Protein AF-A0A3Q2CBR2-F1 (afdb_monomer_lite)

pLDDT: mean 76.86, std 16.92, range [38.0, 95.94]

Radius of gyration: 13.34 Å; chains: 1; bounding box: 29×31×36 Å

Secondary structure (DSSP, 8-state):
-HHHHHTGGG---HHHHHHHHH---EEE---TTS-HHHHHHHHHHHHHHHHHHTT--HHHHHHHHHHHHH--PPTTPPPGGGSPEEEHHHHHHHHHHHHHHHHHSTT--

Foldseek 3Di:
DVLCVQCVVVDDDPVLVVLLVPDPDWAQADDPPFDLLVNLLRLLVRSLVSCVVSVHDPSSNVSSVVVSVVRDGDPPDDDSVVGGTDRSVVRVVSVVVSVVVVVVVPPDD

InterPro domains:
  IPR003443 Interleukin-15/Interleukin-21 family [PTHR14356] (21-105)
  IPR009079 Four-helical cytokine-like, core [G3DSA:1.20.1250.70] (15-105)
  IPR009079 Four-helical cytokine-like, core [SSF47266] (22-105)

Sequence (109 aa):
MAVLLVCRFYGYSALFFSASQESDAMLYTPSSNYTVNKVLECYMLELMMIIMEEGLNRTEFDCFRYFKNKLLPKPNCPECETYPLKNTSTFFATLETILQKISKNTHEW

Organism: Cyprinodon variegatus (NCBI:txid28743)
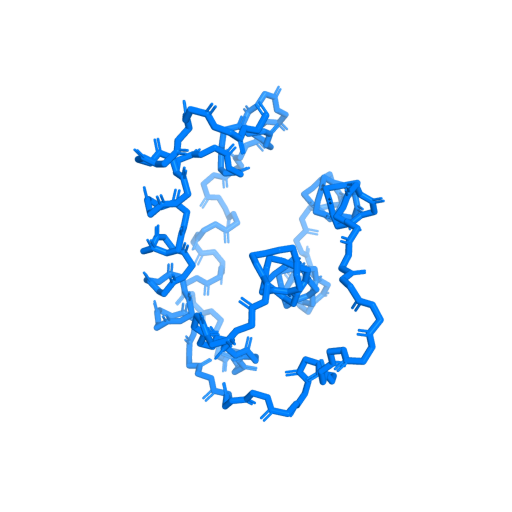
Structure (mmCIF, N/CA/C/O backbone):
data_AF-A0A3Q2CBR2-F1
#
_entry.id   AF-A0A3Q2CBR2-F1
#
loop_
_atom_site.group_PDB
_atom_site.id
_atom_site.type_symbol
_atom_site.label_atom_id
_atom_site.label_alt_id
_atom_site.label_comp_id
_atom_site.label_asym_id
_atom_site.label_entity_id
_atom_site.label_seq_id
_atom_site.pdbx_PDB_ins_code
_atom_site.Cartn_x
_atom_site.Cartn_y
_atom_site.Cartn_z
_atom_site.occupancy
_atom_site.B_iso_or_equiv
_atom_site.auth_seq_id
_atom_site.auth_comp_id
_atom_site.auth_asym_id
_atom_site.auth_atom_id
_atom_site.pdbx_PDB_model_num
ATOM 1 N N . MET A 1 1 ? -10.448 10.159 -2.234 1.00 40.75 1 MET A N 1
ATOM 2 C CA . MET A 1 1 ? -9.943 11.390 -2.891 1.00 40.75 1 MET A CA 1
ATOM 3 C C . MET A 1 1 ? -8.727 12.003 -2.180 1.00 40.75 1 MET A C 1
ATOM 5 O O . MET A 1 1 ? -7.849 12.491 -2.870 1.00 40.75 1 MET A O 1
ATOM 9 N N . ALA A 1 2 ? -8.621 11.939 -0.843 1.00 38.62 2 ALA A N 1
ATOM 10 C CA . ALA A 1 2 ? -7.573 12.631 -0.074 1.00 38.62 2 ALA A CA 1
ATOM 11 C C . ALA A 1 2 ? -6.126 12.117 -0.268 1.00 38.62 2 ALA A C 1
ATOM 13 O O . ALA A 1 2 ? -5.240 12.930 -0.470 1.00 38.62 2 ALA A O 1
ATOM 14 N N . VAL A 1 3 ? -5.848 10.806 -0.291 1.00 41.66 3 VAL A N 1
ATOM 15 C CA . VAL A 1 3 ? -4.456 10.298 -0.446 1.00 41.66 3 VAL A CA 1
ATOM 16 C C . VAL A 1 3 ? -3.904 10.549 -1.857 1.00 41.66 3 VAL A C 1
ATOM 18 O O . VAL A 1 3 ? -2.776 11.008 -2.014 1.00 41.66 3 VAL A O 1
ATOM 21 N N . LEU A 1 4 ? -4.763 10.393 -2.870 1.00 44.09 4 LEU A N 1
ATOM 22 C CA . LEU A 1 4 ? -4.508 10.827 -4.250 1.00 44.09 4 LEU A CA 1
ATOM 23 C C . LEU A 1 4 ? -4.443 12.358 -4.407 1.00 44.09 4 LEU A C 1
ATOM 25 O O . LEU A 1 4 ? -3.952 12.835 -5.419 1.00 44.09 4 LEU A O 1
ATOM 29 N N . LEU A 1 5 ? -4.938 13.141 -3.439 1.00 46.06 5 LEU A N 1
ATOM 30 C CA . LEU A 1 5 ? -4.790 14.602 -3.398 1.00 46.06 5 LEU A CA 1
ATOM 31 C C . LEU A 1 5 ? -3.495 15.032 -2.680 1.00 46.06 5 LEU A C 1
ATOM 33 O O . LEU A 1 5 ? -2.862 15.994 -3.107 1.00 46.06 5 LEU A O 1
ATOM 37 N N . VAL A 1 6 ? -3.056 14.295 -1.653 1.00 49.41 6 VAL A N 1
ATOM 38 C CA . VAL A 1 6 ? -1.835 14.583 -0.875 1.00 49.41 6 VAL A CA 1
ATOM 39 C C . VAL A 1 6 ? -0.573 14.432 -1.729 1.00 49.41 6 VAL A C 1
ATOM 41 O O . VAL A 1 6 ? 0.268 15.325 -1.713 1.00 49.41 6 VAL A O 1
ATOM 44 N N . CYS A 1 7 ? -0.468 13.389 -2.558 1.00 56.34 7 CYS A N 1
ATOM 45 C CA . CYS A 1 7 ? 0.643 13.280 -3.517 1.00 56.34 7 CYS A CA 1
ATOM 46 C C . CYS A 1 7 ? 0.395 14.054 -4.834 1.00 56.34 7 CYS A C 1
ATOM 48 O O . CYS A 1 7 ? 1.284 14.143 -5.676 1.00 56.34 7 CYS A O 1
ATOM 50 N N . ARG A 1 8 ? -0.785 14.676 -5.022 1.00 49.59 8 ARG A N 1
ATOM 51 C CA . ARG A 1 8 ? -1.136 15.460 -6.232 1.00 49.59 8 ARG A CA 1
ATOM 52 C C . ARG A 1 8 ? -0.457 16.813 -6.284 1.00 49.59 8 ARG A C 1
ATOM 54 O O . ARG A 1 8 ? -0.196 17.296 -7.381 1.00 49.59 8 ARG A O 1
ATOM 61 N N . PHE A 1 9 ? -0.125 17.390 -5.132 1.00 43.25 9 PHE A N 1
ATOM 62 C CA . PHE A 1 9 ? 0.666 18.620 -5.075 1.00 43.25 9 PHE A CA 1
ATOM 63 C C . PHE A 1 9 ? 2.119 18.429 -5.555 1.00 43.25 9 PHE A C 1
ATOM 65 O O . PHE A 1 9 ? 2.794 19.423 -5.798 1.00 43.25 9 PHE A O 1
ATOM 72 N N . TYR A 1 10 ? 2.572 17.184 -5.778 1.00 40.03 10 TYR A N 1
ATOM 73 C CA . TYR A 1 10 ? 3.923 16.852 -6.253 1.00 40.03 10 TYR A CA 1
ATOM 74 C C . TYR A 1 10 ? 3.966 16.076 -7.585 1.00 40.03 10 TYR A C 1
ATOM 76 O O . TYR A 1 10 ? 4.978 15.460 -7.898 1.00 40.03 10 TYR A O 1
ATOM 84 N N . GLY A 1 11 ? 2.911 16.156 -8.405 1.00 40.34 11 GLY A N 1
ATOM 85 C CA . GLY A 1 11 ? 2.945 15.665 -9.787 1.00 40.34 11 GLY A CA 1
ATOM 86 C C . GLY A 1 11 ? 2.780 14.151 -9.918 1.00 40.34 11 GLY A C 1
ATOM 87 O O . GLY A 1 11 ? 3.747 13.425 -10.113 1.00 40.34 11 GLY A O 1
ATOM 88 N N . TYR A 1 12 ? 1.528 13.685 -9.912 1.00 52.34 12 TYR A N 1
ATOM 89 C CA . TYR A 1 12 ? 1.205 12.386 -10.504 1.00 52.34 12 TYR A CA 1
ATOM 90 C C . TYR A 1 12 ? 1.505 12.446 -11.993 1.00 52.34 12 TYR A C 1
ATOM 92 O O . TYR A 1 12 ? 0.856 13.182 -12.741 1.00 52.34 12 TYR A O 1
ATOM 100 N N . SER A 1 13 ? 2.474 11.655 -12.423 1.00 52.38 13 SER A N 1
ATOM 101 C CA . SER A 1 13 ? 2.650 11.390 -13.834 1.00 52.38 13 SER A CA 1
ATOM 102 C C . SER A 1 13 ? 1.563 10.396 -14.263 1.00 52.38 13 SER A C 1
ATOM 104 O O . SER A 1 13 ? 1.321 9.397 -13.588 1.00 52.38 13 SER A O 1
ATOM 106 N N . ALA A 1 14 ? 0.878 10.644 -15.383 1.00 51.44 14 ALA A N 1
ATOM 107 C CA . ALA A 1 14 ? -0.023 9.653 -15.990 1.00 51.44 14 ALA A CA 1
ATOM 108 C C . ALA A 1 14 ? 0.673 8.286 -16.204 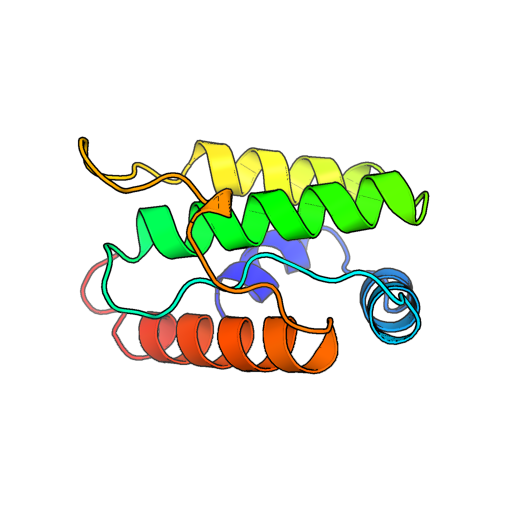1.00 51.44 14 ALA A C 1
ATOM 110 O O . ALA A 1 14 ? 0.005 7.256 -16.237 1.00 51.44 14 ALA A O 1
ATOM 111 N N . LEU A 1 15 ? 2.012 8.309 -16.255 1.00 47.00 15 LEU A N 1
ATOM 112 C CA . LEU A 1 15 ? 2.931 7.178 -16.345 1.00 47.00 15 LEU A CA 1
ATOM 113 C C . LEU A 1 15 ? 2.807 6.176 -15.188 1.00 47.00 15 LEU A C 1
ATOM 115 O O . LEU A 1 15 ? 2.848 4.981 -15.453 1.00 47.00 15 LEU A O 1
ATOM 119 N N . PHE A 1 16 ? 2.615 6.611 -13.936 1.00 59.81 16 PHE A N 1
ATOM 120 C CA . PHE A 1 16 ? 2.481 5.673 -12.808 1.00 59.81 16 PHE A CA 1
ATOM 121 C C . PHE A 1 16 ? 1.222 4.812 -12.930 1.00 59.81 16 PHE A C 1
ATOM 123 O O . PHE A 1 16 ? 1.265 3.593 -12.769 1.00 59.81 16 PHE A O 1
ATOM 130 N N . PHE A 1 17 ? 0.090 5.446 -13.248 1.00 60.91 17 PHE A N 1
ATOM 131 C CA . PHE A 1 17 ? -1.186 4.748 -13.382 1.00 60.91 17 PHE A CA 1
ATOM 132 C C . PHE A 1 17 ? -1.214 3.846 -14.620 1.00 60.91 17 PHE A C 1
ATOM 134 O O . PHE A 1 17 ? -1.744 2.742 -14.541 1.00 60.91 17 PHE A O 1
ATOM 141 N N . SER A 1 18 ? -0.610 4.277 -15.735 1.00 56.56 18 SER A N 1
ATOM 142 C CA . SER A 1 18 ? -0.495 3.439 -16.932 1.00 56.56 18 SER A CA 1
ATOM 143 C C . SER A 1 18 ? 0.452 2.256 -16.728 1.00 56.56 18 SER A C 1
ATOM 145 O O . SER A 1 18 ? 0.079 1.140 -17.061 1.00 56.56 18 SER A O 1
ATOM 147 N N . ALA A 1 19 ? 1.626 2.463 -16.118 1.00 56.91 19 ALA A N 1
ATOM 148 C CA . ALA A 1 19 ? 2.572 1.379 -15.840 1.00 56.91 19 ALA A CA 1
ATOM 149 C C . ALA A 1 19 ? 1.987 0.361 -14.854 1.00 56.91 19 ALA A C 1
ATOM 151 O O . ALA A 1 19 ? 2.065 -0.843 -15.067 1.00 56.91 19 ALA A O 1
ATOM 152 N N . SER A 1 20 ? 1.294 0.841 -13.818 1.00 62.19 20 SER A N 1
ATOM 153 C CA . SER A 1 20 ? 0.652 -0.056 -12.857 1.00 62.19 20 SER A CA 1
ATOM 154 C C . SER A 1 20 ? -0.526 -0.826 -13.477 1.00 62.19 20 SER A C 1
ATOM 156 O O . SER A 1 20 ? -0.811 -1.939 -13.055 1.00 62.19 20 SER A O 1
ATOM 158 N N . GLN A 1 21 ? -1.227 -0.276 -14.478 1.00 63.59 21 GLN A N 1
ATOM 159 C CA . GLN A 1 21 ? -2.306 -1.000 -15.167 1.00 63.59 21 GLN A CA 1
ATOM 160 C C . GLN A 1 21 ? -1.812 -2.158 -16.041 1.00 63.59 21 GLN A C 1
ATOM 162 O O . GLN A 1 21 ? -2.567 -3.112 -16.228 1.00 63.59 21 GLN A O 1
ATOM 167 N N . GLU A 1 22 ? -0.592 -2.071 -16.568 1.00 71.50 22 GLU A N 1
ATOM 168 C CA . GLU A 1 22 ? 0.019 -3.127 -17.386 1.00 71.50 22 GLU A CA 1
ATOM 169 C C . GLU A 1 22 ? 0.810 -4.149 -16.558 1.00 71.50 22 GLU A C 1
ATOM 171 O O . GLU A 1 22 ? 1.093 -5.238 -17.054 1.00 71.50 22 GLU A O 1
ATOM 176 N N . SER A 1 23 ? 1.109 -3.828 -15.296 1.00 75.69 23 SER A N 1
ATOM 177 C CA . SER A 1 23 ? 1.810 -4.715 -14.367 1.00 75.69 23 SER A CA 1
ATOM 178 C C . SER A 1 23 ? 1.011 -5.992 -14.078 1.00 75.69 23 SER A C 1
ATOM 180 O O . SER A 1 23 ? -0.176 -5.943 -13.729 1.00 75.69 23 SER A O 1
ATOM 182 N N . ASP A 1 24 ? 1.682 -7.141 -14.170 1.00 84.56 24 ASP A N 1
ATOM 183 C CA . ASP A 1 24 ? 1.165 -8.456 -13.780 1.00 84.56 24 ASP A CA 1
ATOM 184 C C . ASP A 1 24 ? 1.308 -8.731 -12.271 1.00 84.56 24 ASP A C 1
ATOM 186 O O . ASP A 1 24 ? 0.978 -9.825 -11.798 1.00 84.56 24 ASP A O 1
ATOM 190 N N . ALA A 1 25 ? 1.733 -7.719 -11.505 1.00 86.88 25 ALA A N 1
ATOM 191 C CA . ALA A 1 25 ? 1.875 -7.791 -10.066 1.00 86.88 25 ALA A CA 1
ATOM 192 C C . ALA A 1 25 ? 0.573 -8.212 -9.369 1.00 86.88 25 ALA A C 1
ATOM 194 O O . ALA A 1 25 ? -0.550 -7.783 -9.668 1.00 86.88 25 ALA A O 1
ATOM 195 N N . MET A 1 26 ? 0.757 -9.056 -8.361 1.00 92.19 26 MET A N 1
ATOM 196 C CA . MET A 1 26 ? -0.282 -9.469 -7.437 1.00 92.19 26 MET A CA 1
ATOM 197 C C . MET A 1 26 ? 0.009 -8.807 -6.096 1.00 92.19 26 MET A C 1
ATOM 199 O O . MET A 1 26 ? 1.092 -8.977 -5.550 1.00 92.19 26 MET A O 1
ATOM 203 N N . LEU A 1 27 ? -0.962 -8.061 -5.574 1.00 93.81 27 LEU A N 1
ATOM 204 C CA . LEU A 1 27 ? -0.754 -7.115 -4.478 1.00 93.81 27 LEU A CA 1
ATOM 205 C C . LEU A 1 27 ? -1.616 -7.474 -3.282 1.00 93.81 27 LEU A C 1
ATOM 207 O O . LEU A 1 27 ? -2.809 -7.792 -3.427 1.00 93.81 27 LEU A O 1
ATOM 211 N N . TYR A 1 28 ? -1.041 -7.383 -2.088 1.00 95.94 28 TYR A N 1
ATOM 212 C CA . TYR A 1 28 ? -1.785 -7.632 -0.863 1.00 95.94 28 TYR A CA 1
ATOM 213 C C . TYR A 1 28 ? -2.897 -6.593 -0.718 1.00 95.94 28 TYR A C 1
ATOM 215 O O . TYR A 1 28 ? -2.659 -5.390 -0.651 1.00 95.94 28 TYR A O 1
ATOM 223 N N . THR A 1 29 ? -4.149 -7.055 -0.699 1.00 94.12 29 THR A N 1
ATOM 224 C CA . THR A 1 29 ? -5.322 -6.174 -0.759 1.00 94.12 29 THR A CA 1
ATOM 225 C C . THR A 1 29 ? -6.138 -6.279 0.530 1.00 94.12 29 THR A C 1
ATOM 227 O O . THR A 1 29 ? -7.017 -7.144 0.645 1.00 94.12 29 THR A O 1
ATOM 230 N N . PRO A 1 30 ? -5.874 -5.409 1.526 1.00 90.56 30 PRO A N 1
ATOM 231 C CA . PRO A 1 30 ? -6.615 -5.397 2.774 1.00 90.56 30 PRO A CA 1
ATOM 232 C C . PRO A 1 30 ? -8.097 -5.092 2.579 1.00 90.56 30 PRO A C 1
ATOM 234 O O . PRO A 1 30 ? -8.483 -4.186 1.832 1.00 90.56 30 PRO A O 1
ATOM 237 N N . SER A 1 31 ? -8.924 -5.802 3.345 1.00 79.44 31 SER A N 1
ATOM 238 C CA . SER A 1 31 ? -10.340 -5.480 3.525 1.00 79.44 31 SER A CA 1
ATOM 239 C C . SER A 1 31 ? -10.535 -4.514 4.701 1.00 79.44 31 SER A C 1
ATOM 241 O O . SER A 1 31 ? -9.669 -4.372 5.565 1.00 79.44 31 SER A O 1
ATOM 243 N N . SER A 1 32 ? -11.688 -3.845 4.771 1.00 69.25 32 SER A N 1
ATOM 244 C CA . SER A 1 32 ? -11.973 -2.791 5.761 1.00 69.25 32 SER A CA 1
ATOM 245 C C . SER A 1 32 ? -12.186 -3.277 7.205 1.00 69.25 32 SER A C 1
ATOM 247 O O . SER A 1 32 ? -12.747 -2.539 8.009 1.00 69.25 32 SER A O 1
ATOM 249 N N . ASN A 1 33 ? -11.789 -4.504 7.544 1.00 69.56 33 ASN A N 1
ATOM 250 C CA . ASN A 1 33 ? -12.032 -5.108 8.859 1.00 69.56 33 ASN A CA 1
ATOM 251 C C . ASN A 1 33 ? -11.063 -4.613 9.951 1.00 69.56 33 ASN A C 1
ATOM 253 O O . ASN A 1 33 ? -11.247 -4.929 11.123 1.00 69.56 33 ASN A O 1
ATOM 257 N N . TYR A 1 34 ? -10.050 -3.826 9.578 1.00 75.19 34 TYR A N 1
ATOM 258 C CA . TYR A 1 34 ? -9.044 -3.264 10.482 1.00 75.19 34 TYR A CA 1
ATOM 259 C C . TYR A 1 34 ? -9.082 -1.737 10.496 1.00 75.19 34 TYR A C 1
ATOM 261 O O . TYR A 1 34 ? -9.789 -1.099 9.715 1.00 75.19 34 TYR A O 1
ATOM 269 N N . THR A 1 35 ? -8.303 -1.133 11.400 1.00 83.75 35 THR A N 1
ATOM 270 C CA . THR A 1 35 ? -8.195 0.329 11.477 1.00 83.75 35 THR A CA 1
ATOM 271 C C . THR A 1 35 ? -7.783 0.918 10.132 1.00 83.75 35 THR A C 1
ATOM 273 O O . THR A 1 35 ? -6.909 0.380 9.450 1.00 83.75 35 THR A O 1
ATOM 276 N N . VAL A 1 36 ? -8.381 2.058 9.783 1.00 84.75 36 VAL A N 1
ATOM 277 C CA . VAL A 1 36 ? -8.092 2.777 8.535 1.00 84.75 36 VAL A CA 1
ATOM 278 C C . VAL A 1 36 ? -6.590 3.010 8.355 1.00 84.75 36 VAL A C 1
ATOM 280 O O . VAL A 1 36 ? -6.075 2.805 7.261 1.00 84.75 36 VAL A O 1
ATOM 283 N N . ASN A 1 37 ? -5.875 3.350 9.432 1.00 88.12 37 ASN A N 1
ATOM 284 C CA . ASN A 1 37 ? -4.431 3.574 9.386 1.00 88.12 37 ASN A CA 1
ATOM 285 C C . ASN A 1 37 ? -3.654 2.328 8.953 1.00 88.12 37 ASN A C 1
ATOM 287 O O . ASN A 1 37 ? -2.796 2.443 8.085 1.00 88.12 37 ASN A O 1
ATOM 291 N N . LYS A 1 38 ? -3.966 1.141 9.497 1.00 90.06 38 LYS A N 1
ATOM 292 C CA . LYS A 1 38 ? -3.292 -0.098 9.075 1.00 90.06 38 LYS A CA 1
ATOM 293 C C . LYS A 1 38 ? -3.630 -0.462 7.636 1.00 90.06 38 LYS A C 1
ATOM 295 O O . LYS A 1 38 ? -2.755 -0.853 6.873 1.00 90.06 38 LYS A O 1
ATOM 300 N N . VAL A 1 39 ? -4.903 -0.334 7.272 1.00 89.88 39 VAL A N 1
ATOM 301 C CA . VAL A 1 39 ? -5.358 -0.607 5.909 1.00 89.88 39 VAL A CA 1
ATOM 302 C C . VAL A 1 39 ? -4.564 0.257 4.929 1.00 89.88 39 VAL A C 1
ATOM 304 O O . VAL A 1 39 ? -3.919 -0.280 4.035 1.00 89.88 39 VAL A O 1
ATOM 307 N N . LEU A 1 40 ? -4.527 1.576 5.141 1.00 90.00 40 LEU A N 1
ATOM 308 C CA . LEU A 1 40 ? -3.768 2.495 4.294 1.00 90.00 40 LEU A CA 1
ATOM 309 C C . LEU A 1 40 ? -2.260 2.228 4.315 1.00 90.00 40 LEU A C 1
ATOM 311 O O . LEU A 1 40 ? -1.625 2.392 3.280 1.00 90.00 40 LEU A O 1
ATOM 315 N N . GLU A 1 41 ? -1.692 1.812 5.448 1.00 92.06 41 GLU A N 1
ATOM 316 C CA . GLU A 1 41 ? -0.266 1.483 5.553 1.00 92.06 41 GLU A CA 1
ATOM 317 C C . GLU A 1 41 ? 0.098 0.366 4.579 1.00 92.06 41 GLU A C 1
ATOM 319 O O . GLU A 1 41 ? 1.045 0.519 3.809 1.00 92.06 41 GLU A O 1
ATOM 324 N N . CYS A 1 42 ? -0.695 -0.707 4.559 1.00 94.00 42 CYS A N 1
ATOM 325 C CA . CYS A 1 42 ? -0.489 -1.809 3.628 1.00 94.00 42 CYS A CA 1
ATOM 326 C C . CYS A 1 42 ? -0.635 -1.359 2.173 1.00 94.00 42 CYS A C 1
ATOM 328 O O . CYS A 1 42 ? 0.239 -1.645 1.366 1.00 94.00 42 CYS A O 1
ATOM 330 N N . TYR A 1 43 ? -1.660 -0.564 1.841 1.00 91.88 43 TYR A N 1
ATOM 331 C CA . TYR A 1 43 ? -1.789 -0.025 0.481 1.00 91.88 43 TYR A CA 1
ATOM 332 C C . TYR A 1 43 ? -0.574 0.816 0.058 1.00 91.88 43 TYR A C 1
ATOM 334 O O . TYR A 1 43 ? -0.174 0.755 -1.099 1.00 91.88 43 TYR A O 1
ATOM 342 N N . MET A 1 44 ? 0.034 1.595 0.961 1.00 91.81 44 MET A N 1
ATOM 343 C CA . MET A 1 44 ? 1.242 2.358 0.623 1.00 91.81 44 MET A CA 1
ATOM 344 C C . MET A 1 44 ? 2.463 1.467 0.407 1.00 91.81 44 MET A C 1
ATOM 346 O O . MET A 1 44 ? 3.267 1.765 -0.472 1.00 91.81 44 MET A O 1
ATOM 350 N N . LEU A 1 45 ? 2.612 0.400 1.199 1.00 93.44 45 LEU A N 1
ATOM 351 C CA . LEU A 1 45 ? 3.703 -0.560 1.035 1.00 93.44 45 LEU A CA 1
ATOM 352 C C . LEU A 1 45 ? 3.628 -1.258 -0.325 1.00 93.44 45 LEU A C 1
ATOM 354 O O . LEU A 1 45 ? 4.620 -1.257 -1.048 1.00 93.44 45 LEU A O 1
ATOM 358 N N . GLU A 1 46 ? 2.452 -1.743 -0.721 1.00 93.31 46 GLU A N 1
ATOM 359 C CA . GLU A 1 46 ? 2.265 -2.376 -2.033 1.00 93.31 46 GLU A CA 1
ATOM 360 C C . GLU A 1 46 ? 2.535 -1.403 -3.191 1.00 93.31 46 GLU A C 1
ATOM 362 O O . GLU A 1 46 ? 3.202 -1.749 -4.161 1.00 93.31 46 GLU A O 1
ATOM 367 N N . LEU A 1 47 ? 2.091 -0.146 -3.080 1.00 89.44 47 LEU A N 1
ATOM 368 C CA . LEU A 1 47 ? 2.382 0.873 -4.097 1.00 89.44 47 LEU A CA 1
ATOM 369 C C . LEU A 1 47 ? 3.884 1.172 -4.204 1.00 89.44 47 LEU A C 1
ATOM 371 O O . LEU A 1 47 ? 4.393 1.396 -5.299 1.00 89.44 47 LEU A O 1
ATOM 375 N N . MET A 1 48 ? 4.604 1.171 -3.079 1.00 89.06 48 MET A N 1
ATOM 376 C CA . MET A 1 48 ? 6.062 1.302 -3.068 1.00 89.06 48 MET A CA 1
ATOM 377 C C . MET A 1 48 ? 6.745 0.100 -3.737 1.00 89.06 48 MET A C 1
ATOM 379 O O . MET A 1 48 ? 7.743 0.305 -4.427 1.00 89.06 48 MET A O 1
ATOM 383 N N . MET A 1 49 ? 6.219 -1.118 -3.559 1.00 89.56 49 MET A N 1
ATOM 384 C CA . MET A 1 49 ? 6.734 -2.326 -4.218 1.00 89.56 49 MET A CA 1
ATOM 385 C C . MET A 1 49 ? 6.611 -2.234 -5.738 1.00 89.56 49 MET A C 1
ATOM 387 O O . MET A 1 49 ? 7.628 -2.354 -6.415 1.00 89.56 49 MET A O 1
ATOM 391 N N . ILE A 1 50 ? 5.429 -1.885 -6.261 1.00 86.00 50 ILE A N 1
ATOM 392 C CA . ILE A 1 50 ? 5.221 -1.706 -7.711 1.00 86.00 50 ILE A CA 1
ATOM 393 C C . ILE A 1 50 ? 6.188 -0.666 -8.278 1.00 86.00 50 ILE A C 1
ATOM 395 O O . ILE A 1 50 ? 6.789 -0.888 -9.320 1.00 86.00 50 ILE A O 1
ATOM 399 N N . ILE A 1 51 ? 6.391 0.465 -7.590 1.00 83.50 51 ILE A N 1
ATOM 400 C CA . ILE A 1 51 ? 7.345 1.483 -8.060 1.00 83.50 51 ILE A CA 1
ATOM 401 C C . ILE A 1 51 ? 8.756 0.914 -8.191 1.00 83.50 51 ILE A C 1
ATOM 403 O O . ILE A 1 51 ? 9.459 1.247 -9.144 1.00 83.50 51 ILE A O 1
ATOM 407 N N . MET A 1 52 ? 9.190 0.099 -7.229 1.00 83.88 52 MET A N 1
ATOM 408 C CA . MET A 1 52 ? 10.522 -0.500 -7.269 1.00 83.88 52 MET A CA 1
ATOM 409 C C . MET A 1 52 ? 10.643 -1.552 -8.369 1.00 83.88 52 M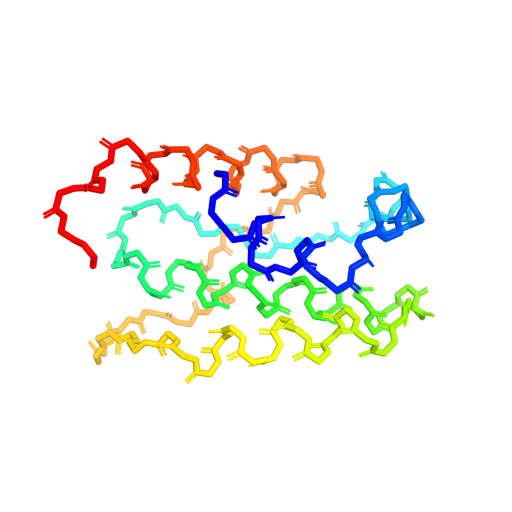ET A C 1
ATOM 411 O O . MET A 1 52 ? 11.661 -1.573 -9.055 1.00 83.88 52 MET A O 1
ATOM 415 N N . GLU A 1 53 ? 9.630 -2.400 -8.531 1.00 83.88 53 GLU A N 1
ATOM 416 C CA . GLU A 1 53 ? 9.627 -3.498 -9.504 1.00 83.88 53 GLU A CA 1
ATOM 417 C C . GLU A 1 53 ? 9.541 -2.985 -10.944 1.00 83.88 53 GLU A C 1
ATOM 419 O O . GLU A 1 53 ? 10.323 -3.401 -11.795 1.00 83.88 53 GLU A O 1
ATOM 424 N N . GLU A 1 54 ? 8.680 -2.000 -11.190 1.00 80.38 54 GLU A N 1
ATOM 425 C CA . GLU A 1 54 ? 8.474 -1.388 -12.507 1.00 80.38 54 GLU A CA 1
ATOM 426 C C . GLU A 1 54 ? 9.513 -0.293 -12.829 1.00 80.38 54 GLU A C 1
ATOM 428 O O . GLU A 1 54 ? 9.471 0.340 -13.885 1.00 80.38 54 GLU A O 1
ATOM 433 N N . GLY A 1 55 ? 10.454 -0.023 -11.913 1.00 77.81 55 GLY A N 1
ATOM 434 C CA . GLY A 1 55 ? 11.500 0.987 -12.101 1.00 77.81 55 GLY A CA 1
ATOM 435 C C . GLY A 1 55 ? 10.964 2.417 -12.251 1.00 77.81 55 GLY A C 1
ATOM 436 O O . GLY A 1 55 ? 11.544 3.226 -12.981 1.00 77.81 55 GLY A O 1
ATOM 437 N N . LEU A 1 56 ? 9.850 2.732 -11.581 1.00 73.19 56 LEU A N 1
ATOM 438 C CA . LEU A 1 56 ? 9.152 4.017 -11.676 1.00 73.19 56 LEU A CA 1
ATOM 439 C C . LEU A 1 56 ? 9.827 5.116 -10.834 1.00 73.19 56 LEU A C 1
ATOM 441 O O . LEU A 1 56 ? 10.846 4.923 -10.168 1.00 73.19 56 LEU A O 1
ATOM 445 N N . ASN A 1 57 ? 9.277 6.331 -10.903 1.00 73.56 57 ASN A N 1
ATOM 446 C CA . ASN A 1 57 ? 9.928 7.541 -10.412 1.00 73.56 57 ASN A CA 1
ATOM 447 C C . ASN A 1 57 ? 10.151 7.538 -8.883 1.00 73.56 57 ASN A C 1
ATOM 449 O O . ASN A 1 57 ? 9.232 7.354 -8.083 1.00 73.56 57 ASN A O 1
ATOM 453 N N . ARG A 1 58 ? 11.377 7.879 -8.463 1.00 76.94 58 ARG A N 1
ATOM 454 C CA . ARG A 1 58 ? 11.792 8.020 -7.057 1.00 76.94 58 ARG A CA 1
ATOM 455 C C . ARG A 1 58 ? 10.941 9.020 -6.262 1.00 76.94 58 ARG A C 1
ATOM 457 O O . ARG A 1 58 ? 10.739 8.825 -5.067 1.00 76.94 58 ARG A O 1
ATOM 464 N N . THR A 1 59 ? 10.413 10.061 -6.907 1.00 80.06 59 THR A N 1
ATOM 465 C CA . THR A 1 59 ? 9.549 11.056 -6.246 1.00 80.06 59 THR A CA 1
ATOM 466 C C . THR A 1 59 ? 8.234 10.449 -5.748 1.00 80.06 59 THR A C 1
ATOM 468 O O . THR A 1 59 ? 7.769 10.790 -4.659 1.00 80.06 59 THR A O 1
ATOM 471 N N . GLU A 1 60 ? 7.646 9.520 -6.505 1.00 77.25 60 GLU A N 1
ATOM 472 C CA . GLU A 1 60 ? 6.396 8.849 -6.127 1.00 77.25 60 GLU A CA 1
ATOM 473 C C . GLU A 1 60 ? 6.638 7.909 -4.938 1.00 77.25 60 GLU A C 1
ATOM 475 O O . GLU A 1 60 ? 5.882 7.929 -3.961 1.00 77.25 60 GLU A O 1
ATOM 480 N N . PHE A 1 61 ? 7.769 7.194 -4.954 1.00 84.88 61 PHE A N 1
ATOM 481 C CA . PHE A 1 61 ? 8.212 6.377 -3.827 1.00 84.88 61 PHE A CA 1
ATOM 482 C C . PHE A 1 61 ? 8.345 7.207 -2.545 1.00 84.88 61 PHE A C 1
ATOM 484 O O . PHE A 1 61 ? 7.865 6.815 -1.478 1.00 84.88 61 PHE A O 1
ATOM 491 N N . ASP A 1 62 ? 9.006 8.365 -2.635 1.00 86.00 62 ASP A N 1
ATOM 492 C CA . ASP A 1 62 ? 9.240 9.240 -1.489 1.00 86.00 62 ASP A CA 1
ATOM 493 C C . ASP A 1 62 ? 7.921 9.777 -0.910 1.00 86.00 62 ASP A C 1
ATOM 495 O O . ASP A 1 62 ? 7.782 9.841 0.317 1.00 86.00 62 ASP A O 1
ATOM 499 N N . CYS A 1 63 ? 6.926 10.076 -1.756 1.00 83.88 63 CYS A N 1
ATOM 500 C CA . CYS A 1 63 ? 5.602 10.488 -1.287 1.00 83.88 63 CYS A CA 1
ATOM 501 C C . CYS A 1 63 ? 4.887 9.370 -0.519 1.00 83.88 63 CYS A C 1
ATOM 503 O O . CYS A 1 63 ? 4.407 9.596 0.596 1.00 83.88 63 CYS A O 1
ATOM 505 N N . PHE A 1 64 ? 4.851 8.152 -1.069 1.00 85.62 64 PHE A N 1
ATOM 506 C CA . PHE A 1 64 ? 4.222 7.016 -0.390 1.00 85.62 64 PHE A CA 1
ATOM 507 C C . PHE A 1 64 ? 4.942 6.660 0.907 1.00 85.62 64 PHE A C 1
ATOM 509 O O . PHE A 1 64 ? 4.285 6.449 1.928 1.00 85.62 64 PHE A O 1
ATOM 516 N N . ARG A 1 65 ? 6.281 6.711 0.924 1.00 88.69 65 ARG A N 1
ATOM 517 C CA . ARG A 1 65 ? 7.064 6.530 2.153 1.00 88.69 65 ARG A CA 1
ATOM 518 C C . ARG A 1 65 ? 6.705 7.589 3.199 1.00 88.69 65 ARG A C 1
ATOM 520 O O . ARG A 1 65 ? 6.508 7.244 4.365 1.00 88.69 65 ARG A O 1
ATOM 527 N N . TYR A 1 66 ? 6.615 8.861 2.804 1.00 87.44 66 TYR A N 1
ATOM 528 C CA . TYR A 1 66 ? 6.233 9.948 3.707 1.00 87.44 66 TYR A CA 1
ATOM 529 C C . TYR A 1 66 ? 4.836 9.723 4.291 1.00 87.44 66 TYR A C 1
ATOM 531 O O . TYR A 1 66 ? 4.677 9.757 5.511 1.00 87.44 66 TYR A O 1
ATOM 539 N N . PHE A 1 67 ? 3.843 9.446 3.441 1.00 85.25 67 PHE A N 1
ATOM 540 C CA . PHE A 1 67 ? 2.469 9.221 3.882 1.00 85.25 67 PHE A CA 1
ATOM 541 C C . PHE A 1 67 ? 2.372 8.004 4.805 1.00 85.25 67 PHE A C 1
ATOM 543 O O . PHE A 1 67 ? 1.818 8.114 5.896 1.00 85.25 67 PHE A O 1
ATOM 550 N N . LYS A 1 68 ? 3.001 6.881 4.436 1.00 90.12 68 LYS A N 1
ATOM 551 C CA . LYS A 1 68 ? 3.086 5.678 5.273 1.00 90.12 68 LYS A CA 1
ATOM 552 C C . LYS A 1 68 ? 3.628 5.993 6.668 1.00 90.12 68 LYS A C 1
ATOM 554 O O . LYS A 1 68 ? 3.066 5.545 7.656 1.00 90.12 68 LYS A O 1
ATOM 559 N N . ASN A 1 69 ? 4.688 6.796 6.765 1.00 88.81 69 ASN A N 1
ATOM 560 C CA . ASN A 1 69 ? 5.298 7.161 8.048 1.00 88.81 69 ASN A CA 1
ATOM 561 C C . ASN A 1 69 ? 4.431 8.103 8.905 1.00 88.81 69 ASN A C 1
ATOM 563 O O . ASN A 1 69 ? 4.717 8.285 10.087 1.00 88.81 69 ASN A O 1
ATOM 567 N N . LYS A 1 70 ? 3.395 8.724 8.328 1.00 87.94 70 LYS A N 1
ATOM 568 C CA . LYS A 1 70 ? 2.394 9.508 9.066 1.00 87.94 70 LYS A CA 1
ATOM 569 C C . LYS A 1 70 ? 1.230 8.662 9.569 1.00 87.94 70 LYS A C 1
ATOM 571 O O . LYS A 1 70 ? 0.483 9.126 10.428 1.00 87.94 70 LYS A O 1
ATOM 576 N N . LEU A 1 71 ? 1.071 7.442 9.062 1.00 86.69 71 LEU A N 1
ATOM 577 C CA . LEU A 1 71 ? 0.059 6.522 9.554 1.00 86.69 71 LEU A CA 1
ATOM 578 C C . LEU A 1 71 ? 0.518 5.967 10.903 1.00 86.69 71 LEU A C 1
ATOM 580 O O . LEU A 1 71 ? 1.622 5.450 11.038 1.00 86.69 71 LEU A O 1
ATOM 584 N N . LEU A 1 72 ? -0.349 6.087 11.907 1.00 84.31 72 LEU A N 1
ATOM 585 C CA . LEU A 1 72 ? -0.137 5.535 13.244 1.00 84.31 72 LEU A CA 1
ATOM 586 C C . LEU A 1 72 ? -1.096 4.348 13.425 1.00 84.31 72 LEU A C 1
ATOM 588 O O . LEU A 1 72 ? -2.212 4.538 13.928 1.00 84.31 72 LEU A O 1
ATOM 592 N N . PRO A 1 73 ? -0.753 3.144 12.928 1.00 77.19 73 PRO A N 1
ATOM 593 C CA . PRO A 1 73 ? -1.573 1.957 13.131 1.00 77.19 73 PRO A CA 1
ATOM 594 C C . PRO A 1 73 ? -1.610 1.583 14.619 1.00 77.19 73 PRO A C 1
ATOM 596 O O . PRO A 1 73 ? -0.643 1.775 15.357 1.00 77.19 73 PRO A O 1
ATOM 599 N N . LYS A 1 74 ? -2.745 1.040 15.076 1.00 78.19 74 LYS A N 1
ATOM 600 C CA . LYS A 1 74 ? -2.851 0.509 16.442 1.00 78.19 74 LYS A CA 1
ATOM 601 C C . LYS A 1 74 ? -1.951 -0.728 16.599 1.00 78.19 74 LYS A C 1
ATOM 603 O O . LYS A 1 74 ? -1.808 -1.486 15.636 1.00 78.19 74 LYS A O 1
ATOM 608 N N . PRO A 1 75 ? -1.408 -0.983 17.802 1.00 75.38 75 PRO A N 1
ATOM 609 C CA . PRO A 1 75 ? -0.725 -2.242 18.088 1.00 75.38 75 PRO A CA 1
ATOM 610 C C . PRO A 1 75 ? -1.670 -3.440 17.877 1.00 75.38 75 PRO A C 1
ATOM 612 O O . PRO A 1 75 ? -2.887 -3.305 18.018 1.00 75.38 75 PRO A O 1
ATOM 615 N N . ASN A 1 76 ? -1.100 -4.608 17.560 1.00 82.31 76 ASN A N 1
ATOM 616 C CA . ASN A 1 76 ? -1.799 -5.881 17.299 1.00 82.31 76 ASN A CA 1
ATOM 617 C C . ASN A 1 76 ? -2.651 -5.935 16.018 1.00 82.31 76 ASN A C 1
ATOM 619 O O . ASN A 1 76 ? -3.602 -6.714 15.934 1.00 82.31 76 ASN A O 1
ATOM 623 N N . CYS A 1 77 ? -2.326 -5.130 15.007 1.00 84.50 77 CYS A N 1
ATOM 624 C CA . CYS A 1 77 ? -2.854 -5.370 13.667 1.00 84.50 77 CYS A CA 1
ATOM 625 C C . CYS A 1 77 ? -2.047 -6.476 12.962 1.00 84.50 77 CYS A C 1
ATOM 627 O O . CYS A 1 77 ? -0.847 -6.575 13.209 1.00 84.50 77 CYS A O 1
ATOM 629 N N . PRO A 1 78 ? -2.660 -7.284 12.080 1.00 88.38 78 PRO A N 1
ATOM 630 C CA . PRO A 1 78 ? -1.932 -8.308 11.342 1.00 88.38 78 PRO A CA 1
ATOM 631 C C . PRO A 1 78 ? -0.992 -7.689 10.303 1.00 88.38 78 PRO A C 1
ATOM 633 O O . PRO A 1 78 ? -1.196 -6.552 9.861 1.00 88.38 78 PRO A O 1
ATOM 636 N N . GLU A 1 79 ? 0.002 -8.468 9.886 1.00 91.25 79 GLU A N 1
ATOM 637 C CA . GLU A 1 79 ? 0.906 -8.109 8.792 1.00 91.25 79 GLU A CA 1
ATOM 638 C C . GLU A 1 79 ? 0.169 -8.008 7.450 1.00 91.25 79 GLU A C 1
ATOM 640 O O . GLU A 1 79 ? -0.893 -8.613 7.256 1.00 91.25 79 GLU A O 1
ATOM 645 N N . CYS A 1 80 ? 0.713 -7.222 6.520 1.00 93.62 80 CYS A N 1
ATOM 646 C CA . CYS A 1 80 ? 0.062 -6.948 5.237 1.00 93.62 80 CYS A CA 1
ATOM 647 C C . CYS A 1 80 ? -0.032 -8.208 4.362 1.00 93.62 80 CYS A C 1
ATOM 649 O O . CYS A 1 80 ? -1.027 -8.422 3.674 1.00 93.62 80 CYS A O 1
ATOM 651 N N . GLU A 1 81 ? 0.936 -9.105 4.501 1.00 94.50 81 GLU A N 1
ATOM 652 C CA . GLU A 1 81 ? 1.048 -10.370 3.784 1.00 94.50 81 GLU A CA 1
ATOM 653 C C . GLU A 1 81 ? -0.044 -11.383 4.177 1.00 94.50 81 GLU A C 1
ATOM 655 O O . GLU A 1 81 ? -0.216 -12.415 3.532 1.00 94.50 81 GLU A O 1
ATOM 660 N N . THR A 1 82 ? -0.814 -11.103 5.237 1.00 93.38 82 THR A N 1
ATOM 661 C CA . THR A 1 82 ? -1.962 -11.933 5.642 1.00 93.38 82 THR A CA 1
ATOM 662 C C . THR A 1 82 ? -3.215 -11.677 4.802 1.00 93.38 82 THR A C 1
ATOM 664 O O . THR A 1 82 ? -4.158 -12.473 4.831 1.00 93.38 82 THR A O 1
ATOM 667 N N . TYR A 1 83 ? -3.256 -10.565 4.063 1.00 92.75 83 TYR A N 1
ATOM 668 C CA . TYR A 1 83 ? -4.374 -10.224 3.190 1.00 92.75 83 TYR A CA 1
ATOM 669 C C . TYR A 1 83 ? -4.303 -10.997 1.867 1.00 92.75 83 TYR A C 1
ATOM 671 O O . TYR A 1 83 ? -3.241 -11.453 1.459 1.00 92.75 83 TYR A O 1
ATOM 679 N N . PRO A 1 84 ? -5.426 -11.176 1.152 1.00 94.31 84 PRO A N 1
ATOM 680 C CA . PRO A 1 84 ? -5.393 -11.861 -0.131 1.00 94.31 84 PRO A CA 1
ATOM 681 C C . PRO A 1 84 ? -4.679 -11.017 -1.190 1.00 94.31 84 PRO A C 1
ATOM 683 O O . PRO A 1 84 ? -4.948 -9.822 -1.333 1.00 94.31 84 PRO A O 1
ATOM 686 N N . LEU A 1 85 ? -3.845 -11.679 -1.989 1.00 95.31 85 LEU A N 1
ATOM 687 C CA . LEU A 1 85 ? -3.291 -11.117 -3.213 1.00 95.31 85 LEU A CA 1
ATOM 688 C C . LEU A 1 85 ? -4.402 -10.876 -4.246 1.00 95.31 85 LEU A C 1
ATOM 690 O O . LEU A 1 85 ? -5.273 -11.732 -4.451 1.00 95.31 85 LEU A O 1
ATOM 694 N N . LYS A 1 86 ? -4.376 -9.721 -4.912 1.00 94.56 86 LYS A N 1
ATOM 695 C CA . LYS A 1 86 ? -5.274 -9.373 -6.023 1.00 94.56 86 LYS A CA 1
ATOM 696 C C . LYS A 1 86 ? -4.490 -8.725 -7.153 1.00 94.56 86 LYS A C 1
ATOM 698 O O . LYS A 1 86 ? -3.455 -8.118 -6.917 1.00 94.56 86 LYS A O 1
ATOM 703 N N . ASN A 1 87 ? -5.027 -8.817 -8.365 1.00 91.12 87 ASN A N 1
ATOM 704 C CA . ASN A 1 87 ? -4.480 -8.078 -9.496 1.00 91.12 87 ASN A CA 1
ATOM 705 C C . ASN A 1 87 ? -4.591 -6.563 -9.277 1.00 91.12 87 ASN A C 1
ATOM 707 O O . ASN A 1 87 ? -5.440 -6.078 -8.517 1.00 91.12 87 ASN A O 1
ATOM 711 N N . THR A 1 88 ? -3.771 -5.824 -10.012 1.00 86.19 88 THR A N 1
ATOM 712 C CA . THR A 1 88 ? -3.636 -4.376 -9.880 1.00 86.19 88 THR A CA 1
ATOM 713 C C . THR A 1 88 ? -4.954 -3.620 -10.064 1.00 86.19 88 THR A C 1
ATOM 715 O O . THR A 1 88 ? -5.266 -2.705 -9.300 1.00 86.19 88 THR A O 1
ATOM 718 N N . SER A 1 89 ? -5.799 -4.049 -11.008 1.00 86.94 89 SER A N 1
ATOM 719 C CA . SER A 1 89 ? -7.126 -3.453 -11.225 1.00 86.94 89 SER A CA 1
ATOM 720 C C . SER A 1 89 ? -8.019 -3.551 -9.979 1.00 86.94 89 SER A C 1
ATOM 722 O O . SER A 1 89 ? -8.582 -2.553 -9.521 1.00 86.94 89 SER A O 1
ATOM 724 N N . THR A 1 90 ? -8.102 -4.741 -9.380 1.00 91.19 90 THR A N 1
ATOM 725 C CA . THR A 1 90 ? -8.907 -4.984 -8.175 1.00 91.19 90 THR A CA 1
ATOM 726 C C . THR A 1 90 ? -8.334 -4.247 -6.966 1.00 91.19 90 THR A C 1
ATOM 728 O O . THR A 1 90 ? -9.090 -3.685 -6.168 1.00 91.19 90 THR A O 1
ATOM 731 N N . PHE A 1 91 ? -7.006 -4.224 -6.837 1.00 91.19 91 PHE A N 1
ATOM 732 C CA . PHE A 1 91 ? -6.303 -3.487 -5.793 1.00 91.19 91 PHE A CA 1
ATOM 733 C C . PHE A 1 91 ? -6.653 -1.990 -5.837 1.00 91.19 91 PHE A C 1
ATOM 735 O O . PHE A 1 91 ? -7.132 -1.443 -4.840 1.00 91.19 91 PHE A O 1
ATOM 742 N N . PHE A 1 92 ? -6.525 -1.339 -7.001 1.00 86.50 92 PHE A N 1
ATOM 743 C CA . PHE A 1 92 ? -6.839 0.087 -7.145 1.00 86.50 92 PHE A CA 1
ATOM 744 C C . PHE A 1 92 ? -8.320 0.403 -6.938 1.00 86.50 92 PHE A C 1
ATOM 746 O O . PHE A 1 92 ? -8.635 1.379 -6.257 1.00 86.50 92 PHE A O 1
ATOM 753 N N . ALA A 1 93 ? -9.233 -0.425 -7.456 1.00 87.44 93 ALA A N 1
ATOM 754 C CA . ALA A 1 93 ? -10.669 -0.240 -7.238 1.00 87.44 93 ALA A CA 1
ATOM 755 C C . ALA A 1 93 ? -11.038 -0.313 -5.742 1.00 87.44 93 ALA A C 1
ATOM 757 O O . ALA A 1 93 ? -11.859 0.464 -5.234 1.00 87.44 93 ALA A O 1
ATOM 758 N N . THR A 1 94 ? -10.391 -1.221 -5.005 1.00 90.00 94 THR A N 1
ATOM 759 C CA . THR A 1 94 ? -10.596 -1.36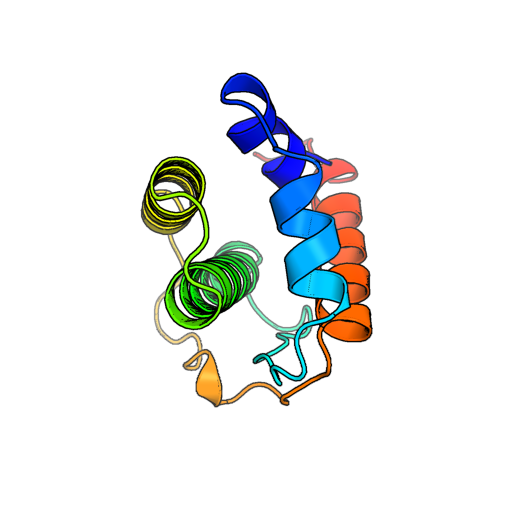8 -3.559 1.00 90.00 94 THR A CA 1
ATOM 760 C C . THR A 1 94 ? -10.011 -0.180 -2.796 1.00 90.00 94 THR A C 1
ATOM 762 O O . THR A 1 94 ? -10.695 0.397 -1.943 1.00 90.00 94 THR A O 1
ATOM 765 N N . LEU A 1 95 ? -8.791 0.246 -3.145 1.00 88.00 95 LEU A N 1
ATOM 766 C CA . LEU A 1 95 ? -8.157 1.436 -2.579 1.00 88.00 95 LEU A CA 1
ATOM 767 C C . LEU A 1 95 ? -9.020 2.681 -2.799 1.00 88.00 95 LEU A C 1
ATOM 769 O O . LEU A 1 95 ? -9.278 3.426 -1.854 1.00 88.00 95 LEU A O 1
ATOM 773 N N . GLU A 1 96 ? -9.521 2.899 -4.015 1.00 85.12 96 GLU A N 1
ATOM 774 C CA . GLU A 1 96 ? -10.396 4.029 -4.315 1.00 85.12 96 GLU A CA 1
ATOM 775 C C . GLU A 1 96 ? -11.643 4.014 -3.424 1.00 85.12 96 GLU A C 1
ATOM 777 O O . GLU A 1 96 ? -11.965 5.025 -2.795 1.00 85.12 96 GLU A O 1
ATOM 782 N N . THR A 1 97 ? -12.294 2.857 -3.295 1.00 85.75 97 THR A N 1
ATOM 783 C CA . THR A 1 97 ? -13.473 2.683 -2.437 1.00 85.75 97 THR A CA 1
ATOM 784 C C . THR A 1 97 ? -13.169 3.042 -0.978 1.00 85.75 97 THR A C 1
ATOM 786 O O . THR A 1 97 ? -13.949 3.746 -0.330 1.00 85.75 97 THR A O 1
ATOM 789 N N . ILE A 1 98 ? -12.024 2.603 -0.448 1.00 84.19 98 ILE A N 1
ATOM 790 C CA . ILE A 1 98 ? -11.573 2.938 0.912 1.00 84.19 98 ILE A CA 1
ATOM 791 C C . ILE A 1 98 ? -11.347 4.447 1.041 1.00 84.19 98 ILE A C 1
ATOM 793 O O . ILE A 1 98 ? -11.865 5.080 1.960 1.00 84.19 98 ILE A O 1
ATOM 797 N N . LEU A 1 99 ? -10.639 5.051 0.087 1.00 81.94 99 LEU A N 1
ATOM 798 C CA . LEU A 1 99 ? -10.355 6.483 0.082 1.00 81.94 99 LEU A CA 1
ATOM 799 C C . LEU A 1 99 ? -11.611 7.344 -0.055 1.00 81.94 99 LEU A C 1
ATOM 801 O O . LEU A 1 99 ? -11.633 8.462 0.462 1.00 81.94 99 LEU A O 1
ATOM 805 N N . GLN A 1 100 ? -12.628 6.868 -0.772 1.00 80.25 100 GLN A N 1
ATOM 806 C CA . GLN A 1 100 ? -13.929 7.525 -0.876 1.00 80.25 100 GLN A CA 1
ATOM 807 C C . GLN A 1 100 ? -14.693 7.450 0.451 1.00 80.25 100 GLN A C 1
ATOM 809 O O . GLN A 1 100 ? -15.245 8.463 0.883 1.00 80.25 100 GLN A O 1
ATOM 814 N N . LYS A 1 101 ? -14.691 6.291 1.126 1.00 80.50 101 LYS A N 1
ATOM 815 C CA . LYS A 1 101 ? -15.298 6.127 2.460 1.00 80.50 101 LYS A CA 1
ATOM 816 C C . LYS A 1 101 ? -14.664 7.070 3.481 1.00 80.50 101 LYS A C 1
ATOM 818 O O . LYS A 1 101 ? -15.381 7.767 4.187 1.00 80.50 101 LYS A O 1
ATOM 823 N N . ILE A 1 102 ? -13.334 7.157 3.501 1.00 74.06 102 ILE A N 1
ATOM 824 C CA . ILE A 1 102 ? -12.604 8.062 4.401 1.00 74.06 102 ILE A CA 1
ATOM 825 C C . ILE A 1 102 ? -12.974 9.519 4.117 1.00 74.06 102 ILE A C 1
ATOM 827 O O . ILE A 1 102 ? -13.321 10.242 5.043 1.00 74.06 102 ILE A O 1
ATOM 831 N N . SER A 1 103 ? -12.982 9.940 2.845 1.00 71.00 103 SER A N 1
ATOM 832 C CA . SER A 1 103 ? -13.337 11.321 2.484 1.00 71.00 103 SER A CA 1
ATOM 833 C C . SER A 1 103 ? -14.801 11.688 2.729 1.00 71.00 103 SER A C 1
ATOM 835 O O . SER A 1 103 ? -15.125 12.865 2.750 1.00 71.00 103 SER A O 1
ATOM 837 N N . LYS A 1 104 ? -15.701 10.710 2.865 1.00 69.06 104 LYS A N 1
ATOM 838 C CA . LYS A 1 104 ? -17.104 10.960 3.229 1.00 69.06 104 LYS A CA 1
ATOM 839 C C . LYS A 1 104 ? -17.298 11.066 4.745 1.00 69.06 104 LYS A C 1
ATOM 841 O O . LYS A 1 104 ? -18.274 11.660 5.182 1.00 69.06 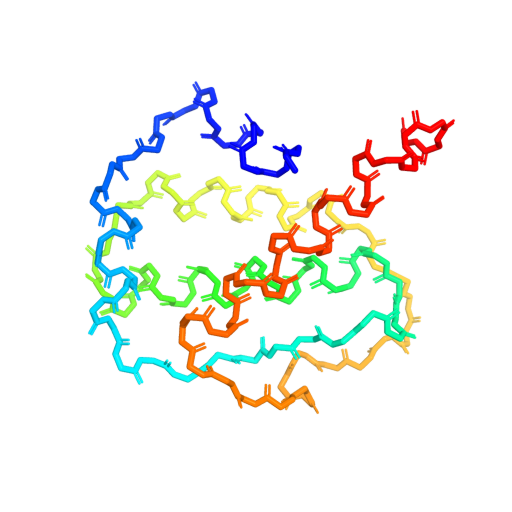104 LYS A O 1
ATOM 846 N N . ASN A 1 105 ? -16.354 10.539 5.527 1.00 59.78 105 ASN A N 1
ATOM 847 C CA . ASN A 1 105 ? -16.382 10.526 6.989 1.00 59.78 105 ASN A CA 1
ATOM 848 C C . ASN A 1 105 ? -15.504 11.631 7.614 1.00 59.78 105 ASN A C 1
ATOM 850 O O . ASN A 1 105 ? -15.208 11.578 8.805 1.00 59.78 105 ASN A O 1
ATOM 854 N N . THR A 1 106 ? -15.073 12.635 6.841 1.00 50.66 106 THR A N 1
ATOM 855 C CA . THR A 1 106 ? -14.250 13.774 7.299 1.00 50.66 106 THR A CA 1
ATOM 856 C C . THR A 1 106 ? -15.036 14.785 8.147 1.00 50.66 106 THR A C 1
ATOM 858 O O . THR A 1 106 ? -15.096 15.968 7.826 1.00 50.66 106 THR A O 1
ATOM 861 N N . HIS A 1 107 ? -15.623 14.312 9.245 1.00 41.62 107 HIS A N 1
ATOM 862 C CA . HIS A 1 107 ? -15.827 15.108 10.457 1.00 41.62 107 HIS A CA 1
ATOM 863 C C . HIS A 1 107 ? -14.812 14.753 11.563 1.00 41.62 107 HIS A C 1
ATOM 865 O O 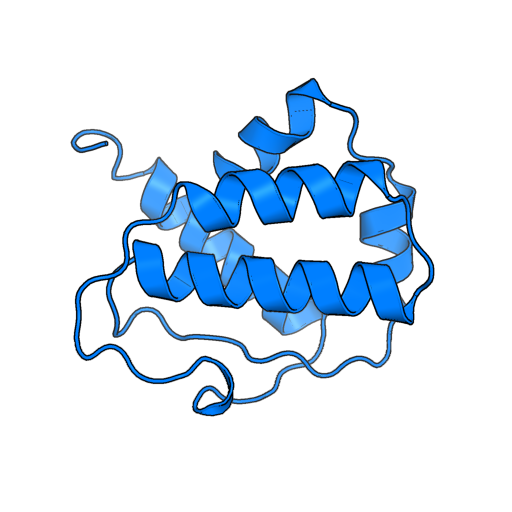. HIS A 1 107 ? -14.777 15.441 12.576 1.00 41.62 107 HIS A O 1
ATOM 871 N N . GLU A 1 108 ? -13.961 13.734 11.368 1.00 38.00 108 GLU A N 1
ATOM 872 C CA . GLU A 1 108 ? -12.976 13.283 12.367 1.00 38.00 108 GLU A CA 1
ATOM 873 C C . GLU A 1 108 ? -11.639 12.855 11.725 1.00 38.00 108 GLU A C 1
ATOM 875 O O . GLU A 1 108 ? -11.275 11.680 11.745 1.00 38.00 108 GLU A O 1
ATOM 880 N N . TRP A 1 109 ? -10.910 13.808 11.136 1.00 42.47 109 TRP A N 1
ATOM 881 C CA . TRP A 1 109 ? -9.456 13.719 10.925 1.00 42.47 109 TRP A CA 1
ATOM 882 C C . TRP A 1 109 ? -8.824 15.074 11.210 1.00 42.47 109 TRP A C 1
ATOM 884 O O . TRP A 1 109 ? -9.346 16.073 10.664 1.00 42.47 109 TRP A O 1
#